Protein AF-A0A9D1K969-F1 (afdb_monomer_lite)

Structure (mmCIF, N/CA/C/O backbone):
data_AF-A0A9D1K969-F1
#
_entry.id   AF-A0A9D1K969-F1
#
loop_
_atom_site.group_PDB
_atom_site.id
_atom_site.type_symbol
_atom_site.label_atom_id
_atom_site.label_alt_id
_atom_site.label_comp_id
_atom_site.label_asym_id
_atom_site.label_entity_id
_atom_site.label_seq_id
_atom_site.pdbx_PDB_ins_code
_atom_site.Cartn_x
_atom_site.Cartn_y
_atom_site.Cartn_z
_atom_site.occupancy
_atom_site.B_iso_or_equiv
_atom_site.auth_seq_id
_atom_site.auth_comp_id
_atom_site.auth_asym_id
_atom_site.auth_atom_id
_atom_site.pdbx_PDB_model_num
ATOM 1 N N . MET A 1 1 ? 14.172 -4.309 -20.572 1.00 80.19 1 MET A N 1
ATOM 2 C CA . MET A 1 1 ? 14.050 -3.680 -19.237 1.00 80.19 1 MET A CA 1
ATOM 3 C C . MET A 1 1 ? 13.331 -2.356 -19.424 1.00 80.19 1 MET A C 1
ATOM 5 O O . MET A 1 1 ? 13.861 -1.468 -20.088 1.00 80.19 1 MET A O 1
ATOM 9 N N . ASN A 1 2 ? 12.110 -2.233 -18.909 1.00 94.81 2 ASN A N 1
ATOM 10 C CA . ASN A 1 2 ? 11.219 -1.122 -19.241 1.00 94.81 2 ASN A CA 1
ATOM 11 C C . ASN A 1 2 ? 11.269 -0.018 -18.170 1.00 94.81 2 ASN A C 1
ATOM 13 O O . ASN A 1 2 ? 10.699 -0.156 -17.086 1.00 94.81 2 ASN A O 1
ATOM 17 N N . ALA A 1 3 ? 11.940 1.094 -18.489 1.00 95.69 3 ALA A N 1
ATOM 18 C CA . ALA A 1 3 ? 12.160 2.208 -17.562 1.00 95.69 3 ALA A CA 1
ATOM 19 C C . ALA A 1 3 ? 10.859 2.854 -17.059 1.00 95.69 3 ALA A C 1
ATOM 21 O O . ALA A 1 3 ? 10.777 3.240 -15.894 1.00 95.69 3 ALA A O 1
ATOM 22 N N . PHE A 1 4 ? 9.829 2.932 -17.905 1.00 96.94 4 PHE A N 1
ATOM 23 C CA . PHE A 1 4 ? 8.536 3.485 -17.509 1.00 96.94 4 PHE A CA 1
ATOM 24 C C . PHE A 1 4 ? 7.888 2.642 -16.405 1.00 96.94 4 PHE A C 1
ATOM 26 O O . PHE A 1 4 ? 7.501 3.184 -15.370 1.00 96.94 4 PHE A O 1
ATOM 33 N N . LEU A 1 5 ? 7.833 1.316 -16.588 1.00 97.75 5 LEU A N 1
ATOM 34 C CA . LEU A 1 5 ? 7.256 0.404 -15.594 1.00 97.75 5 LEU A CA 1
ATOM 35 C C . LEU A 1 5 ? 8.019 0.462 -14.266 1.00 97.75 5 LEU A C 1
ATOM 37 O O . LEU A 1 5 ? 7.400 0.457 -13.202 1.00 97.75 5 LEU A O 1
ATOM 41 N N . LEU A 1 6 ? 9.348 0.585 -14.325 1.00 98.00 6 LEU A N 1
ATOM 42 C CA . LEU A 1 6 ? 10.186 0.711 -13.134 1.00 98.00 6 LEU A CA 1
ATOM 43 C C . LEU A 1 6 ? 9.901 1.999 -12.357 1.00 98.00 6 LEU A C 1
ATOM 45 O O . LEU A 1 6 ? 9.650 1.943 -11.154 1.00 98.00 6 LEU A O 1
ATOM 49 N N . ILE A 1 7 ? 9.913 3.150 -13.033 1.00 98.19 7 ILE A N 1
ATOM 50 C CA . ILE A 1 7 ? 9.680 4.451 -12.392 1.00 98.19 7 ILE A CA 1
ATOM 51 C C . ILE A 1 7 ? 8.267 4.500 -11.813 1.00 98.19 7 ILE A C 1
ATOM 53 O O . ILE A 1 7 ? 8.083 4.859 -10.650 1.00 98.19 7 ILE A O 1
ATOM 57 N N . PHE A 1 8 ? 7.270 4.093 -12.596 1.00 97.62 8 PHE A N 1
ATOM 58 C CA . PHE A 1 8 ? 5.879 4.116 -12.165 1.00 97.62 8 PHE A CA 1
ATOM 59 C C . PHE A 1 8 ? 5.632 3.177 -10.975 1.00 97.62 8 PHE A C 1
ATOM 61 O O . PHE A 1 8 ? 5.063 3.592 -9.962 1.00 97.62 8 PHE A O 1
ATOM 68 N N . GLY A 1 9 ? 6.138 1.942 -11.045 1.00 98.00 9 GLY A N 1
ATOM 69 C CA . GLY A 1 9 ? 6.047 0.978 -9.949 1.00 98.00 9 GLY A CA 1
ATOM 70 C C . GLY A 1 9 ? 6.748 1.456 -8.675 1.00 98.00 9 GLY A C 1
ATOM 71 O O . GLY A 1 9 ? 6.178 1.352 -7.587 1.00 98.00 9 GLY A O 1
ATOM 72 N N . ALA A 1 10 ? 7.941 2.050 -8.800 1.00 98.31 10 ALA A N 1
ATOM 73 C CA . ALA A 1 10 ? 8.691 2.601 -7.672 1.00 98.31 10 ALA A CA 1
ATOM 74 C C . ALA A 1 10 ? 7.947 3.752 -6.984 1.00 98.31 10 ALA A C 1
ATOM 76 O O . ALA A 1 10 ? 7.873 3.779 -5.755 1.00 98.31 10 ALA A O 1
ATOM 77 N N . VAL A 1 11 ? 7.359 4.674 -7.755 1.00 98.50 11 VAL A N 1
ATOM 78 C CA . VAL A 1 11 ? 6.565 5.787 -7.210 1.00 98.50 11 VAL A CA 1
ATOM 79 C C . VAL A 1 11 ? 5.370 5.258 -6.421 1.00 98.50 11 VAL A C 1
ATOM 81 O O . VAL A 1 11 ? 5.151 5.678 -5.285 1.00 98.50 11 VAL A O 1
ATOM 84 N N . ILE A 1 12 ? 4.624 4.299 -6.970 1.00 98.19 12 ILE A N 1
ATOM 85 C CA . ILE A 1 12 ? 3.447 3.737 -6.294 1.00 98.19 12 ILE A CA 1
ATOM 86 C C . ILE A 1 12 ? 3.839 2.982 -5.025 1.00 98.19 12 ILE A C 1
ATOM 88 O O . ILE A 1 12 ? 3.204 3.158 -3.983 1.00 98.19 12 ILE A O 1
ATOM 92 N N . LEU A 1 13 ? 4.904 2.181 -5.084 1.00 98.50 13 LEU A N 1
ATOM 93 C CA . LEU A 1 13 ? 5.420 1.481 -3.914 1.00 98.50 13 LEU A CA 1
ATOM 94 C C . LEU A 1 13 ? 5.859 2.475 -2.830 1.00 98.50 13 LEU A C 1
ATOM 96 O O . LEU A 1 13 ? 5.501 2.309 -1.664 1.00 98.50 13 LEU A O 1
ATOM 100 N N . ALA A 1 14 ? 6.577 3.535 -3.207 1.00 98.50 14 ALA A N 1
ATOM 101 C CA . ALA A 1 14 ? 7.018 4.575 -2.284 1.00 98.50 14 ALA A CA 1
ATOM 102 C C . ALA A 1 14 ? 5.831 5.291 -1.621 1.00 98.50 14 ALA A C 1
ATOM 104 O O . ALA A 1 14 ? 5.831 5.467 -0.401 1.00 98.50 14 ALA A O 1
ATOM 105 N N . VAL A 1 15 ? 4.792 5.639 -2.388 1.00 98.31 15 VAL A N 1
ATOM 106 C CA . VAL A 1 15 ? 3.554 6.230 -1.856 1.00 98.31 15 VAL A CA 1
ATOM 107 C C . VAL A 1 15 ? 2.855 5.264 -0.899 1.00 98.31 15 VAL A C 1
ATOM 109 O O . VAL A 1 15 ? 2.490 5.668 0.205 1.00 98.31 15 VAL A O 1
ATOM 112 N N . GLY A 1 16 ? 2.721 3.986 -1.264 1.00 98.31 16 GLY A N 1
ATOM 113 C CA . GLY A 1 16 ? 2.123 2.961 -0.404 1.00 98.31 16 GLY A CA 1
ATOM 114 C C . GLY A 1 16 ? 2.883 2.780 0.913 1.00 98.31 16 GLY A C 1
ATOM 115 O O . GLY A 1 16 ? 2.273 2.739 1.982 1.00 98.31 16 GLY A O 1
ATOM 116 N N . ILE A 1 17 ? 4.219 2.763 0.867 1.00 98.56 17 ILE A N 1
ATOM 117 C CA . ILE A 1 17 ? 5.072 2.690 2.061 1.00 98.56 17 ILE A CA 1
ATOM 118 C C . ILE A 1 17 ? 4.928 3.952 2.918 1.00 98.56 17 ILE A C 1
ATOM 120 O O . ILE A 1 17 ? 4.764 3.856 4.138 1.00 98.56 17 ILE A O 1
ATOM 124 N N . ALA A 1 18 ? 4.975 5.136 2.305 1.00 98.31 18 ALA A N 1
ATOM 125 C CA . ALA A 1 18 ? 4.855 6.406 3.010 1.00 98.31 18 ALA A CA 1
ATOM 126 C C . ALA A 1 18 ? 3.489 6.540 3.700 1.00 98.31 18 ALA A C 1
ATOM 128 O O . ALA A 1 18 ? 3.433 6.831 4.898 1.00 98.31 18 ALA A O 1
ATOM 129 N N . ALA A 1 19 ? 2.399 6.259 2.983 1.00 97.69 19 ALA A N 1
ATOM 130 C CA . ALA A 1 19 ? 1.043 6.278 3.522 1.00 97.69 19 ALA A CA 1
ATOM 131 C C . ALA A 1 19 ? 0.853 5.202 4.602 1.00 97.69 19 ALA A C 1
ATOM 133 O O . ALA A 1 19 ? 0.341 5.493 5.686 1.00 97.69 19 ALA A O 1
ATOM 134 N N . GLY A 1 20 ? 1.350 3.984 4.365 1.00 97.88 20 GLY A N 1
ATOM 135 C CA . GLY A 1 20 ? 1.335 2.895 5.339 1.00 97.88 20 GLY A CA 1
ATOM 136 C C . GLY A 1 20 ? 2.025 3.287 6.643 1.00 97.88 20 GLY A C 1
ATOM 137 O O . GLY A 1 20 ? 1.457 3.131 7.728 1.00 97.88 20 GLY A O 1
ATOM 138 N N . ARG A 1 21 ? 3.214 3.888 6.561 1.00 98.19 21 ARG A N 1
ATOM 139 C CA . ARG A 1 21 ? 3.963 4.371 7.728 1.00 98.19 21 ARG A CA 1
ATOM 140 C C . ARG A 1 21 ? 3.271 5.546 8.413 1.00 98.19 21 ARG A C 1
ATOM 142 O O . ARG A 1 21 ? 3.303 5.633 9.641 1.00 98.19 21 ARG A O 1
ATOM 149 N N . TYR A 1 22 ? 2.650 6.439 7.647 1.00 97.56 22 TYR A N 1
ATOM 150 C CA . TYR A 1 22 ? 1.910 7.583 8.174 1.00 97.56 22 TYR A CA 1
ATOM 151 C C . TYR A 1 22 ? 0.700 7.137 9.008 1.00 97.56 22 TYR A C 1
ATOM 153 O O . TYR A 1 22 ? 0.610 7.503 10.182 1.00 97.56 22 TYR A O 1
ATOM 161 N N . PHE A 1 23 ? -0.157 6.269 8.461 1.00 97.62 23 PHE A N 1
ATOM 162 C CA . PHE A 1 23 ? -1.307 5.715 9.186 1.00 97.62 23 PHE A CA 1
ATOM 163 C C . PHE A 1 23 ? -0.884 4.831 10.364 1.00 97.62 23 PHE A C 1
ATOM 165 O O . PHE A 1 23 ? -1.464 4.913 11.445 1.00 97.62 23 PHE A O 1
ATOM 172 N N . GLY A 1 24 ? 0.188 4.046 10.214 1.00 96.69 24 GLY A N 1
ATOM 173 C CA . GLY A 1 24 ? 0.693 3.169 11.277 1.00 96.69 24 GLY A CA 1
ATOM 174 C C . GLY A 1 24 ? 1.186 3.924 12.516 1.00 96.69 24 GLY A C 1
ATOM 175 O O . GLY A 1 24 ? 1.168 3.385 13.619 1.00 96.69 24 GLY A O 1
ATOM 176 N N . ARG A 1 25 ? 1.566 5.198 12.353 1.00 97.06 25 ARG A N 1
ATOM 177 C CA . ARG A 1 25 ? 1.919 6.118 13.447 1.00 97.06 25 ARG A CA 1
ATOM 178 C C . ARG A 1 25 ? 0.702 6.766 14.120 1.00 97.06 25 ARG A C 1
ATOM 180 O O . ARG A 1 25 ? 0.882 7.667 14.931 1.00 97.06 25 ARG A O 1
ATOM 187 N N . GLY A 1 26 ? -0.517 6.348 13.775 1.00 95.00 26 GLY A N 1
ATOM 188 C CA . GLY A 1 26 ? -1.750 6.931 14.303 1.00 95.00 26 GLY A CA 1
ATOM 189 C C . GLY A 1 26 ? -2.057 8.317 13.735 1.00 95.00 26 GLY A C 1
ATOM 190 O O . GLY A 1 26 ? -2.788 9.078 14.354 1.00 95.00 26 GLY A O 1
ATOM 191 N N . LYS A 1 27 ? -1.490 8.678 12.575 1.00 95.25 27 LYS A N 1
ATOM 192 C CA . LYS A 1 27 ? -1.793 9.944 11.897 1.00 95.25 27 LYS A CA 1
ATOM 193 C C . LYS A 1 27 ? -2.798 9.724 10.777 1.00 95.25 27 LYS A C 1
ATOM 195 O O . LYS A 1 27 ? -2.844 8.657 10.183 1.00 95.25 27 LYS A O 1
ATOM 200 N N . GLY A 1 28 ? -3.553 10.767 10.444 1.00 92.81 28 GLY A N 1
ATOM 201 C CA . GLY A 1 28 ? -4.420 10.775 9.266 1.00 92.81 28 GLY A CA 1
ATOM 202 C C . GLY A 1 28 ? -5.881 10.438 9.524 1.00 92.81 28 GLY A C 1
ATOM 203 O O . GLY A 1 28 ? -6.637 10.410 8.560 1.00 92.81 28 GLY A O 1
ATOM 204 N N . TRP A 1 29 ? -6.301 10.274 10.786 1.00 94.44 29 TRP A N 1
ATOM 205 C CA . TRP A 1 29 ? -7.711 10.053 11.115 1.00 94.44 29 TRP A CA 1
ATOM 206 C C . TRP A 1 29 ? -8.609 11.085 10.463 1.00 94.44 29 TRP A C 1
ATOM 208 O O . TRP A 1 29 ? -9.570 10.697 9.819 1.00 94.44 29 TRP A O 1
ATOM 218 N N . LYS A 1 30 ? -8.251 12.375 10.515 1.00 92.94 30 LYS A N 1
ATOM 219 C CA . LYS A 1 30 ? -9.011 13.475 9.893 1.00 92.94 30 LYS A CA 1
ATOM 220 C C . LYS A 1 30 ? -9.408 13.255 8.422 1.00 92.94 30 LYS A C 1
ATOM 222 O O . LYS A 1 30 ? -10.394 13.841 8.001 1.00 92.94 30 LYS A O 1
ATOM 227 N N . TRP A 1 31 ? -8.686 12.414 7.679 1.00 90.00 31 TRP A N 1
ATOM 228 C CA . TRP A 1 31 ? -8.948 12.088 6.270 1.00 90.00 31 TRP A CA 1
ATOM 229 C C . TRP A 1 31 ? -9.798 10.828 6.068 1.00 90.00 31 TRP A C 1
ATOM 231 O O . TRP A 1 31 ? -10.189 10.520 4.946 1.00 90.00 31 TRP A O 1
ATOM 241 N N . VAL A 1 32 ? -10.040 10.066 7.132 1.00 91.06 32 VAL A N 1
ATOM 242 C CA . VAL A 1 32 ? -10.858 8.857 7.101 1.00 91.06 32 VAL A CA 1
ATOM 243 C C . VAL A 1 32 ? -12.324 9.259 7.142 1.00 91.06 32 VAL A C 1
ATOM 245 O O . VAL A 1 32 ? -12.792 9.839 8.124 1.00 91.06 32 VAL A O 1
ATOM 248 N N . ASN A 1 33 ? -13.037 8.912 6.075 1.00 89.88 33 ASN A N 1
ATOM 249 C CA . ASN A 1 33 ? -14.486 9.017 6.015 1.00 89.88 33 ASN A CA 1
ATOM 250 C C . ASN A 1 33 ? -15.103 7.737 6.573 1.00 89.88 33 ASN A C 1
ATOM 252 O O . ASN A 1 33 ? -14.727 6.632 6.184 1.00 89.88 33 ASN A O 1
ATOM 256 N N . VAL A 1 34 ? -16.058 7.902 7.480 1.00 86.00 34 VAL A N 1
ATOM 257 C CA . VAL A 1 34 ? -16.829 6.814 8.080 1.00 86.00 34 VAL A CA 1
ATOM 258 C C . VAL A 1 34 ? -18.307 7.064 7.839 1.00 86.00 34 VAL A C 1
ATOM 260 O O . VAL A 1 34 ? -18.757 8.209 7.796 1.00 86.00 34 VAL A O 1
ATOM 263 N N . THR A 1 35 ? -19.068 5.991 7.673 1.00 83.81 35 THR A N 1
ATOM 264 C CA . THR A 1 35 ? -20.525 6.058 7.578 1.00 83.81 35 THR A CA 1
ATOM 265 C C . THR A 1 35 ? -21.126 6.048 8.980 1.00 83.81 35 THR A C 1
ATOM 267 O O . THR A 1 35 ? -20.903 5.105 9.745 1.00 83.81 35 THR A O 1
ATOM 270 N N . GLY A 1 36 ? -21.903 7.082 9.307 1.00 82.06 36 GLY A N 1
ATOM 271 C CA . GLY A 1 36 ? -22.553 7.239 10.607 1.00 82.06 36 GLY A CA 1
ATOM 272 C C . GLY A 1 36 ? -21.704 8.005 11.621 1.00 82.06 36 GLY A C 1
ATOM 273 O O . GLY A 1 36 ? -20.948 8.907 11.267 1.00 82.06 36 GLY A O 1
ATOM 274 N N . ASP A 1 37 ? -21.873 7.664 12.895 1.00 87.81 37 ASP A N 1
ATOM 275 C CA . ASP A 1 37 ? -21.226 8.363 14.002 1.00 87.81 37 ASP A CA 1
ATOM 276 C C . ASP A 1 37 ? -19.749 7.967 14.128 1.00 87.81 37 ASP A C 1
ATOM 278 O O . ASP A 1 37 ? -19.394 6.816 14.409 1.00 87.81 37 ASP A O 1
ATOM 282 N N . ARG A 1 38 ? -18.885 8.956 13.912 1.00 87.75 38 ARG A N 1
ATOM 283 C CA . ARG A 1 38 ? -17.434 8.813 13.919 1.00 87.75 38 ARG A CA 1
ATOM 284 C C . ARG A 1 38 ? -16.873 8.484 15.295 1.00 87.75 38 ARG A C 1
ATOM 286 O O . ARG A 1 38 ? -15.866 7.778 15.374 1.00 87.75 38 ARG A O 1
ATOM 293 N N . ASP A 1 39 ? -17.533 8.927 16.359 1.00 89.62 39 ASP A N 1
ATOM 294 C CA . ASP A 1 39 ? -17.042 8.751 17.723 1.00 89.62 39 ASP A CA 1
ATOM 295 C C . ASP A 1 39 ? -17.209 7.318 18.227 1.00 89.62 39 ASP A C 1
ATOM 297 O O . ASP A 1 39 ? -16.562 6.925 19.202 1.00 89.62 39 ASP A O 1
ATOM 301 N N . ARG A 1 40 ? -17.992 6.499 17.520 1.00 91.12 40 ARG A N 1
ATOM 302 C CA . ARG A 1 40 ? -18.165 5.072 17.811 1.00 91.12 40 ARG A CA 1
ATOM 303 C C . ARG A 1 40 ? -16.982 4.213 17.390 1.00 91.12 40 ARG A C 1
ATOM 305 O O . ARG A 1 40 ? -16.890 3.079 17.846 1.00 91.12 40 ARG A O 1
ATOM 312 N N . TYR A 1 41 ? -16.095 4.710 16.531 1.00 92.94 41 TYR A N 1
ATOM 313 C CA . TYR A 1 41 ? -15.011 3.906 15.970 1.00 92.94 41 TYR A CA 1
ATOM 314 C C . TYR A 1 41 ? -13.706 4.028 16.766 1.00 92.94 41 TYR A C 1
ATOM 316 O O . TYR A 1 41 ? -13.301 5.118 17.172 1.00 92.94 41 TYR A O 1
ATOM 324 N N . ASP A 1 42 ? -13.007 2.909 16.957 1.00 93.94 42 ASP A N 1
ATOM 325 C CA . ASP A 1 42 ? -11.628 2.878 17.442 1.00 93.94 42 ASP A CA 1
ATOM 3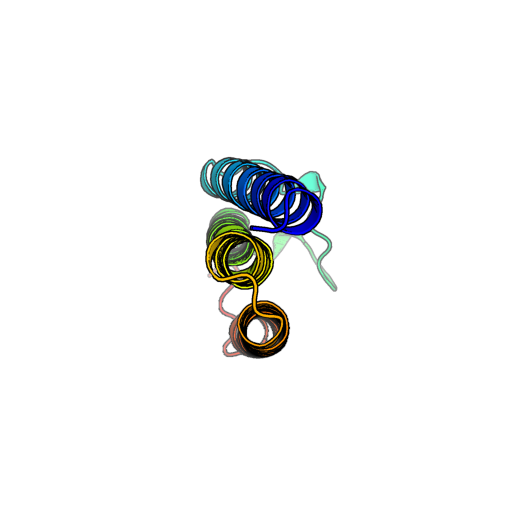26 C C . ASP A 1 42 ? -10.681 3.391 16.347 1.00 93.94 42 ASP A C 1
ATOM 328 O O . ASP A 1 42 ? -10.212 2.645 15.482 1.00 93.94 42 ASP A O 1
ATOM 332 N N . GLU A 1 43 ? -10.379 4.687 16.417 1.00 94.31 43 GLU A N 1
ATOM 333 C CA . GLU A 1 43 ? -9.439 5.379 15.535 1.00 94.31 43 GLU A CA 1
ATOM 334 C C . GLU A 1 43 ? -8.112 4.621 15.381 1.00 94.31 43 GLU A C 1
ATOM 336 O O . GLU A 1 43 ? -7.610 4.458 14.265 1.00 94.31 43 GLU A O 1
ATOM 341 N N . LYS A 1 44 ? -7.534 4.118 16.481 1.00 94.56 44 LYS A N 1
ATOM 342 C CA . LYS A 1 44 ? -6.232 3.436 16.435 1.00 94.56 44 LYS A CA 1
ATOM 343 C C . LYS A 1 44 ? -6.340 2.119 15.675 1.00 94.56 44 LYS A C 1
ATOM 345 O O . LYS A 1 44 ? -5.444 1.795 14.889 1.00 94.56 44 LYS A O 1
ATOM 350 N N . GLY A 1 45 ? -7.421 1.373 15.892 1.00 94.75 45 GLY A N 1
ATOM 351 C CA . GLY A 1 45 ? -7.737 0.150 15.162 1.00 94.75 45 GLY A CA 1
ATOM 352 C C . GLY A 1 45 ? -7.872 0.397 13.659 1.00 94.75 45 GLY A C 1
ATOM 353 O O . GLY A 1 45 ? -7.206 -0.276 12.865 1.00 94.75 45 GLY A O 1
ATOM 354 N N . VAL A 1 46 ? -8.655 1.409 13.272 1.00 95.12 46 VAL A N 1
ATOM 355 C CA . VAL A 1 46 ? -8.875 1.765 11.861 1.00 95.12 46 VAL A CA 1
ATOM 356 C C . VAL A 1 46 ? -7.580 2.214 11.189 1.00 95.12 46 VAL A C 1
ATOM 358 O O . VAL A 1 46 ? -7.232 1.709 10.123 1.00 95.12 46 VAL A O 1
ATOM 361 N N . LEU A 1 47 ? -6.810 3.112 11.809 1.00 96.69 47 LEU A N 1
ATOM 362 C CA . LEU A 1 47 ? -5.557 3.603 11.228 1.00 96.69 47 LEU A CA 1
ATOM 363 C C . LEU A 1 47 ? -4.501 2.501 11.081 1.00 96.69 47 LEU A C 1
ATOM 365 O O . LEU A 1 47 ? -3.802 2.441 10.067 1.00 96.69 47 LEU A O 1
ATOM 369 N N . ARG A 1 48 ? -4.403 1.574 12.042 1.00 96.62 48 ARG A N 1
ATOM 370 C CA . ARG A 1 48 ? -3.531 0.393 11.909 1.00 96.62 48 ARG A CA 1
ATOM 371 C C . ARG A 1 48 ? -3.966 -0.513 10.766 1.00 96.62 48 ARG A C 1
ATOM 373 O O . ARG A 1 48 ? -3.117 -1.103 10.101 1.00 96.62 48 ARG A O 1
ATOM 380 N N . PHE A 1 49 ? -5.267 -0.641 10.538 1.00 96.38 49 PHE A N 1
ATOM 381 C CA . PHE A 1 49 ? -5.773 -1.393 9.402 1.00 96.38 49 PHE A CA 1
ATOM 382 C C . PHE A 1 49 ? -5.451 -0.692 8.079 1.00 96.38 49 PHE A C 1
ATOM 384 O O . PHE A 1 49 ? -4.836 -1.310 7.213 1.00 96.38 49 PHE A O 1
ATOM 391 N N . LEU A 1 50 ? -5.738 0.607 7.955 1.00 96.25 50 LEU A N 1
ATOM 392 C CA . LEU A 1 50 ? -5.392 1.406 6.773 1.00 96.25 50 LEU A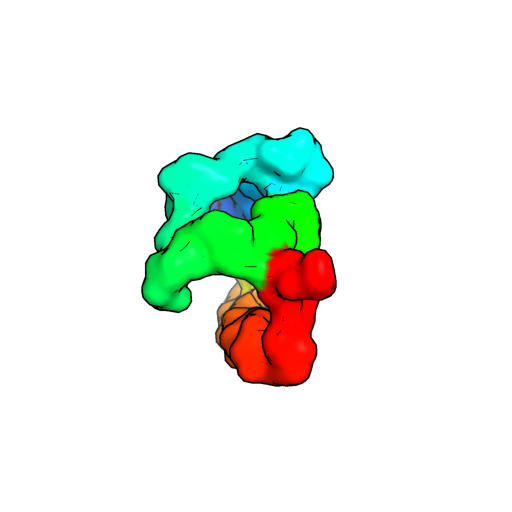 CA 1
ATOM 393 C C . LEU A 1 50 ? -3.888 1.388 6.473 1.00 96.25 50 LEU A C 1
ATOM 395 O O . LEU A 1 50 ? -3.495 1.308 5.314 1.00 96.25 50 LEU A O 1
ATOM 399 N N . SER A 1 51 ? -3.040 1.370 7.504 1.00 97.94 51 SER A N 1
ATOM 400 C CA . SER A 1 51 ? -1.592 1.182 7.363 1.00 97.94 51 SER A CA 1
ATOM 401 C C . SER A 1 51 ? -1.246 -0.102 6.606 1.00 97.94 51 SER A C 1
ATOM 403 O O . SER A 1 51 ? -0.551 -0.059 5.590 1.00 97.94 51 SER A O 1
ATOM 405 N N . LYS A 1 52 ? -1.794 -1.239 7.055 1.00 97.75 52 LYS A N 1
ATOM 406 C CA . LYS A 1 52 ? -1.631 -2.536 6.381 1.00 97.75 52 LYS A CA 1
ATOM 407 C C . LYS A 1 52 ? -2.200 -2.501 4.966 1.00 97.75 52 LYS A C 1
ATOM 409 O O . LYS A 1 52 ? -1.613 -3.096 4.067 1.00 97.75 52 LYS A O 1
ATOM 414 N N . CYS A 1 53 ? -3.296 -1.768 4.764 1.00 97.19 53 CYS A N 1
ATOM 415 C CA . CYS A 1 53 ? -3.902 -1.630 3.449 1.00 97.19 53 CYS A CA 1
ATOM 416 C C . CYS A 1 53 ? -2.986 -0.931 2.453 1.00 97.19 53 CYS A C 1
ATOM 418 O O . CYS A 1 53 ? -2.782 -1.442 1.357 1.00 97.19 53 CYS A O 1
ATOM 420 N N . MET A 1 54 ? -2.384 0.190 2.842 1.00 97.94 54 MET A N 1
ATOM 421 C CA . MET A 1 54 ? -1.475 0.927 1.964 1.00 97.94 54 MET A CA 1
ATOM 422 C C . MET A 1 54 ? -0.223 0.118 1.615 1.00 97.94 54 MET A C 1
ATOM 424 O O . MET A 1 54 ? 0.212 0.147 0.464 1.00 97.94 54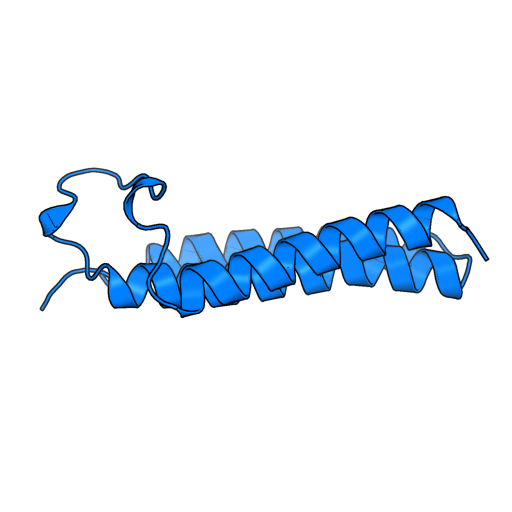 MET A O 1
ATOM 428 N N . TYR A 1 55 ? 0.320 -0.656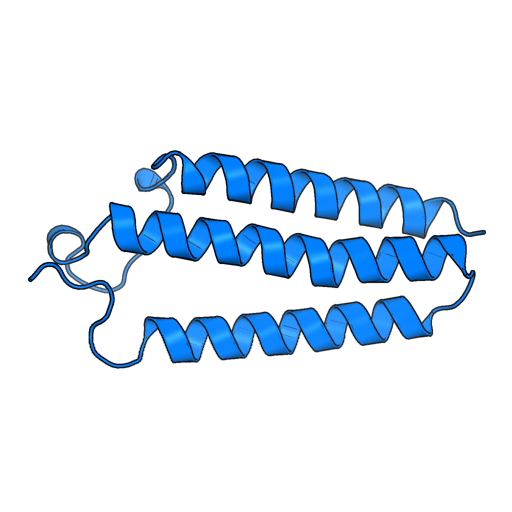 2.563 1.00 98.44 55 TYR A N 1
ATOM 429 C CA . TYR A 1 55 ? 1.428 -1.569 2.270 1.00 98.44 55 TYR A CA 1
ATOM 430 C C . TYR A 1 55 ? 1.027 -2.664 1.278 1.00 98.44 55 TYR A C 1
ATOM 432 O O . TYR A 1 55 ? 1.771 -2.922 0.337 1.00 98.44 55 TYR A O 1
ATOM 440 N N . ALA A 1 56 ? -0.145 -3.280 1.456 1.00 98.19 56 ALA A N 1
ATOM 441 C CA . ALA A 1 56 ? -0.624 -4.325 0.557 1.00 98.19 56 ALA A CA 1
ATOM 442 C C . ALA A 1 56 ? -0.902 -3.781 -0.854 1.00 98.19 56 ALA A C 1
ATOM 444 O O . ALA A 1 56 ? -0.4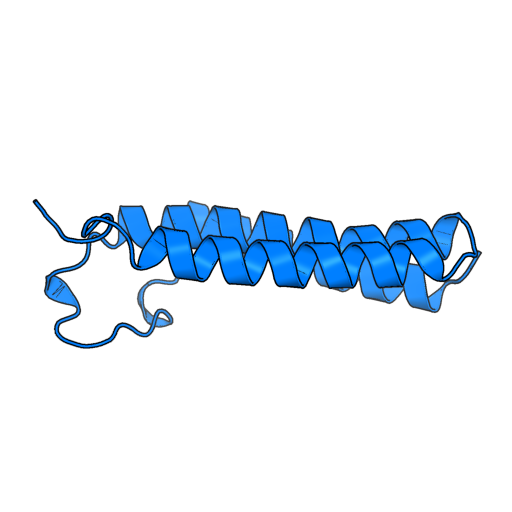22 -4.344 -1.832 1.00 98.19 56 ALA A O 1
ATOM 445 N N . LEU A 1 57 ? -1.608 -2.652 -0.969 1.00 98.06 57 LEU A N 1
ATOM 446 C CA . LEU A 1 57 ? -1.921 -2.035 -2.261 1.00 98.06 57 LEU A CA 1
ATOM 447 C C . LEU A 1 57 ? -0.655 -1.565 -2.988 1.00 98.06 57 LEU A C 1
ATOM 449 O O . LEU A 1 57 ? -0.487 -1.863 -4.170 1.00 98.06 57 LEU A O 1
ATOM 453 N N . GLY A 1 58 ? 0.256 -0.887 -2.280 1.00 98.19 58 GLY A N 1
ATOM 454 C CA . GLY A 1 58 ? 1.537 -0.450 -2.838 1.00 98.19 58 GLY A CA 1
ATOM 455 C C . GLY A 1 58 ? 2.431 -1.622 -3.246 1.00 98.19 58 GLY A C 1
ATOM 456 O O . GLY A 1 58 ? 3.036 -1.582 -4.313 1.00 98.19 58 GLY A O 1
ATOM 457 N N . GLY A 1 59 ? 2.475 -2.682 -2.435 1.00 98.19 59 GLY A N 1
ATOM 458 C CA . GLY A 1 59 ? 3.242 -3.895 -2.713 1.00 98.19 59 GLY A CA 1
ATOM 459 C C . GLY A 1 59 ? 2.711 -4.680 -3.912 1.00 98.19 59 GLY A C 1
ATOM 460 O O . GLY A 1 59 ? 3.484 -5.015 -4.801 1.00 98.19 59 GLY A O 1
ATOM 461 N N . CYS A 1 60 ? 1.403 -4.935 -3.979 1.00 98.12 60 CYS A N 1
ATOM 462 C CA . CYS A 1 60 ? 0.800 -5.670 -5.092 1.00 98.12 60 CYS A CA 1
ATOM 463 C C . CYS A 1 60 ? 0.878 -4.880 -6.401 1.00 98.12 60 CYS A C 1
ATOM 465 O O . CYS A 1 60 ? 1.366 -5.399 -7.405 1.00 98.12 60 CYS A O 1
ATOM 467 N N . PHE A 1 61 ? 0.446 -3.617 -6.386 1.00 97.75 61 PHE A N 1
ATOM 468 C CA . PHE A 1 61 ? 0.392 -2.811 -7.600 1.00 97.75 61 PHE A CA 1
ATOM 469 C C . PHE A 1 61 ? 1.796 -2.357 -8.013 1.00 97.75 61 PHE 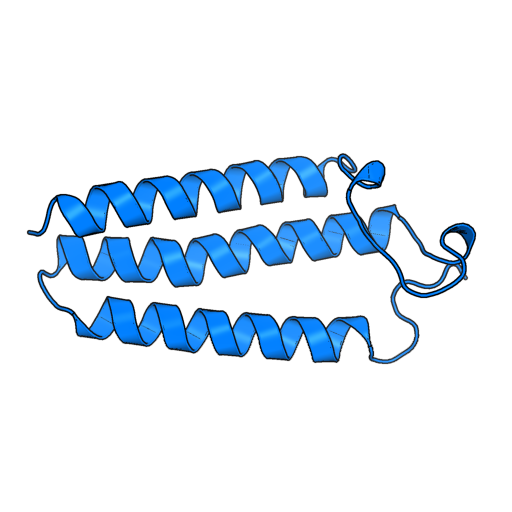A C 1
ATOM 471 O O . PHE A 1 61 ? 2.273 -2.710 -9.087 1.00 97.75 61 PHE A O 1
ATOM 478 N N . GLY A 1 62 ? 2.507 -1.642 -7.136 1.00 97.94 62 GLY A N 1
ATOM 479 C CA . GLY A 1 62 ? 3.861 -1.158 -7.416 1.00 97.94 62 GLY A CA 1
ATOM 480 C C . GLY A 1 62 ? 4.852 -2.296 -7.668 1.00 97.94 62 GLY A C 1
ATOM 481 O O . GLY A 1 62 ? 5.639 -2.224 -8.609 1.00 97.94 62 GLY A O 1
ATOM 482 N N . GLY A 1 63 ? 4.769 -3.384 -6.896 1.00 97.81 63 GLY A N 1
ATOM 483 C CA . GLY A 1 63 ? 5.602 -4.572 -7.091 1.00 97.81 63 GLY A CA 1
ATOM 484 C C . GLY A 1 63 ? 5.340 -5.286 -8.417 1.00 97.81 63 GLY A C 1
ATOM 485 O O . GLY A 1 63 ? 6.298 -5.674 -9.080 1.00 97.81 63 GLY A O 1
ATOM 486 N N . GLY A 1 64 ? 4.082 -5.399 -8.858 1.00 98.12 64 GLY A N 1
ATOM 487 C CA . GLY A 1 64 ? 3.750 -5.966 -10.172 1.00 98.12 64 GLY A CA 1
ATOM 488 C C . GLY A 1 64 ? 4.356 -5.170 -11.331 1.00 98.12 64 GLY A C 1
ATOM 489 O O . GLY A 1 64 ? 4.928 -5.752 -12.253 1.00 98.12 64 GLY A O 1
ATOM 490 N N . PHE A 1 65 ? 4.314 -3.836 -11.252 1.00 98.12 65 PHE A N 1
ATOM 491 C CA . PHE A 1 65 ? 4.953 -2.951 -12.233 1.00 98.12 65 PHE A CA 1
ATOM 492 C C . PHE A 1 65 ? 6.484 -3.031 -12.197 1.00 98.12 65 PHE A C 1
ATOM 494 O O . PHE A 1 65 ? 7.111 -3.119 -13.251 1.00 98.12 65 PHE A O 1
ATOM 501 N N . LEU A 1 66 ? 7.091 -3.071 -11.006 1.00 98.25 66 LEU A N 1
ATOM 502 C CA . LEU A 1 66 ? 8.538 -3.255 -10.862 1.00 98.25 66 LEU A CA 1
ATOM 503 C C . LEU A 1 66 ? 8.997 -4.588 -11.462 1.00 98.25 66 LEU A C 1
ATOM 505 O O . LEU A 1 66 ? 9.922 -4.605 -12.272 1.00 98.25 66 LEU A O 1
ATOM 509 N N . LEU A 1 67 ? 8.323 -5.691 -11.121 1.00 97.81 67 LEU A N 1
ATOM 510 C CA . LEU A 1 67 ? 8.624 -7.014 -11.670 1.00 97.81 67 LEU A CA 1
ATOM 511 C C . LEU A 1 67 ? 8.439 -7.047 -13.189 1.00 97.81 67 LEU A C 1
ATOM 513 O O . LEU A 1 67 ? 9.298 -7.580 -13.884 1.00 97.81 67 LEU A O 1
ATOM 517 N N . GLY A 1 68 ? 7.374 -6.435 -13.714 1.00 97.88 68 GLY A N 1
ATOM 518 C CA . GLY A 1 68 ? 7.167 -6.323 -15.157 1.00 97.88 68 GLY A CA 1
ATOM 519 C C . GLY A 1 68 ? 8.272 -5.527 -15.856 1.00 97.88 68 GLY A C 1
ATOM 520 O O . GLY A 1 68 ? 8.743 -5.923 -16.918 1.00 97.88 68 GLY A O 1
ATOM 521 N N . GLY A 1 69 ? 8.750 -4.445 -15.234 1.00 97.62 69 GLY A N 1
ATOM 522 C CA . GLY A 1 69 ? 9.852 -3.633 -15.751 1.00 97.62 69 GLY A CA 1
ATOM 523 C C . GLY A 1 69 ? 11.209 -4.342 -15.747 1.00 97.62 69 GLY A C 1
ATOM 524 O O . GLY A 1 69 ? 11.957 -4.216 -16.720 1.00 97.62 69 GLY A O 1
ATOM 525 N N . VAL A 1 70 ? 11.517 -5.100 -14.687 1.00 97.81 70 VAL A N 1
ATOM 526 C CA . VAL A 1 70 ? 12.759 -5.890 -14.571 1.00 97.81 70 VAL A CA 1
ATOM 527 C C . VAL A 1 70 ? 12.754 -7.065 -15.547 1.00 97.81 70 VAL A C 1
ATOM 529 O O . VAL A 1 70 ? 13.737 -7.274 -16.252 1.00 97.81 70 VAL A O 1
ATOM 532 N N . LEU A 1 71 ? 11.650 -7.815 -15.599 1.00 96.94 71 LEU A N 1
ATOM 533 C CA . LEU A 1 71 ? 11.527 -9.022 -16.422 1.00 96.94 71 LEU A CA 1
ATOM 534 C C . LEU A 1 71 ? 11.215 -8.722 -17.892 1.00 96.94 71 LEU A C 1
ATOM 536 O O . LEU A 1 71 ? 11.278 -9.629 -18.713 1.00 96.94 71 LEU A O 1
ATOM 540 N N . ASP A 1 72 ? 10.869 -7.474 -18.217 1.00 95.31 72 ASP A N 1
ATOM 541 C CA . ASP A 1 72 ? 10.407 -7.051 -19.544 1.00 95.31 72 ASP A CA 1
ATOM 542 C C . ASP A 1 72 ? 9.170 -7.828 -20.031 1.00 95.31 72 ASP A C 1
ATOM 544 O O . ASP A 1 72 ? 8.993 -8.107 -21.215 1.00 95.31 72 ASP A O 1
ATOM 548 N N . LEU A 1 73 ? 8.292 -8.183 -19.089 1.00 96.50 73 LEU A N 1
ATOM 549 C CA . LEU A 1 73 ? 7.067 -8.943 -19.323 1.00 96.50 73 LEU A CA 1
ATOM 550 C C . LEU A 1 73 ? 5.860 -8.168 -18.795 1.00 96.50 73 LEU A C 1
ATOM 552 O O . LEU A 1 73 ? 5.919 -7.541 -17.740 1.00 96.50 73 LEU A O 1
ATOM 556 N N . LEU A 1 74 ? 4.726 -8.261 -19.492 1.00 95.88 74 LEU A N 1
ATOM 557 C CA . LEU A 1 74 ? 3.484 -7.597 -19.072 1.00 95.88 74 LEU A CA 1
ATOM 558 C C . LEU A 1 74 ? 2.660 -8.421 -18.072 1.00 95.88 74 LEU A C 1
ATOM 560 O O . LEU A 1 74 ? 1.902 -7.854 -17.288 1.00 95.88 74 LEU A O 1
ATOM 564 N N . TRP A 1 75 ? 2.815 -9.749 -18.043 1.00 97.50 75 TRP A N 1
ATOM 565 C CA . TRP A 1 75 ? 2.028 -10.609 -17.150 1.00 97.50 75 TRP A CA 1
ATOM 566 C C . TRP A 1 75 ? 2.162 -10.277 -15.647 1.00 97.50 75 TRP A C 1
ATOM 568 O O . TRP A 1 75 ? 1.135 -10.333 -14.968 1.00 97.50 75 TRP A O 1
ATOM 578 N N . PRO A 1 76 ? 3.330 -9.859 -15.100 1.00 98.19 76 PRO A N 1
ATOM 579 C CA . PRO A 1 76 ? 3.437 -9.471 -13.692 1.00 98.19 76 PRO A CA 1
ATOM 580 C C . PRO A 1 76 ? 2.625 -8.214 -13.370 1.00 98.19 76 PRO A C 1
ATOM 582 O O . PRO A 1 76 ? 2.124 -8.074 -12.257 1.00 98.19 76 PRO A O 1
ATOM 585 N N . VAL A 1 77 ? 2.446 -7.323 -14.352 1.00 97.88 77 VAL A N 1
ATOM 586 C CA . VAL A 1 77 ? 1.599 -6.132 -14.219 1.00 97.88 77 VAL A CA 1
ATOM 587 C C . VAL A 1 77 ? 0.141 -6.559 -14.061 1.00 97.88 77 VAL A C 1
ATOM 589 O O . VAL A 1 77 ? -0.522 -6.141 -13.113 1.00 97.88 77 VAL A O 1
ATOM 592 N N . TYR A 1 78 ? -0.345 -7.453 -14.930 1.00 98.31 78 TYR A N 1
ATOM 593 C CA . TYR A 1 78 ? -1.704 -7.999 -14.828 1.00 98.31 78 TYR A CA 1
ATOM 594 C C . TYR A 1 78 ? -1.922 -8.773 -13.522 1.00 98.31 78 TYR A C 1
ATOM 596 O O . TYR A 1 78 ? -2.941 -8.577 -12.860 1.00 98.31 78 TYR A O 1
ATOM 604 N N . ALA A 1 79 ? -0.952 -9.592 -13.109 1.00 98.25 79 ALA A N 1
ATOM 605 C CA . ALA A 1 79 ? -1.002 -10.312 -11.839 1.00 98.25 79 ALA A CA 1
ATOM 606 C C . ALA A 1 79 ? -1.043 -9.352 -10.637 1.00 98.25 79 ALA A C 1
ATOM 608 O O . ALA A 1 79 ? -1.861 -9.531 -9.736 1.00 98.25 79 ALA A O 1
ATOM 609 N N . GLY A 1 80 ? -0.218 -8.300 -10.644 1.00 98.25 80 GLY A N 1
ATOM 610 C CA . GLY A 1 80 ? -0.226 -7.252 -9.623 1.00 98.25 80 GLY A CA 1
ATOM 611 C C . GLY A 1 80 ? -1.580 -6.552 -9.522 1.00 98.25 80 GLY A C 1
ATOM 612 O O . GLY A 1 80 ? -2.115 -6.420 -8.425 1.00 98.25 80 GLY A O 1
ATOM 613 N N . MET A 1 81 ? -2.186 -6.191 -10.659 1.00 97.81 81 MET A N 1
ATOM 614 C CA . MET A 1 81 ? -3.529 -5.596 -10.699 1.00 97.81 81 MET A CA 1
ATOM 615 C C . MET A 1 81 ? -4.609 -6.543 -10.157 1.00 97.81 81 MET A C 1
ATOM 617 O O . MET A 1 81 ? -5.452 -6.120 -9.365 1.00 97.81 81 MET A O 1
ATOM 621 N N . ALA A 1 82 ? -4.570 -7.825 -10.529 1.00 98.38 82 ALA A N 1
ATOM 622 C CA . ALA A 1 82 ? -5.500 -8.827 -10.013 1.00 98.38 82 ALA A CA 1
ATOM 623 C C . ALA A 1 82 ? -5.360 -9.007 -8.489 1.00 98.38 82 ALA A C 1
ATOM 625 O O . ALA A 1 82 ? -6.362 -9.038 -7.771 1.00 98.38 82 ALA A O 1
ATOM 626 N N . LEU A 1 83 ? -4.125 -9.048 -7.977 1.00 98.06 83 LEU A N 1
ATOM 627 C CA . LEU A 1 83 ? -3.857 -9.092 -6.539 1.00 98.06 83 LEU A CA 1
ATOM 628 C C . LEU A 1 83 ? -4.375 -7.839 -5.830 1.00 98.06 83 LEU A C 1
ATOM 630 O O . LEU A 1 83 ? -5.010 -7.960 -4.786 1.00 98.06 83 LEU A O 1
ATOM 634 N N . THR A 1 84 ? -4.173 -6.650 -6.400 1.00 98.12 84 THR A N 1
ATOM 635 C CA . THR A 1 84 ? -4.713 -5.396 -5.857 1.00 98.12 84 THR A CA 1
ATOM 636 C C . THR A 1 84 ? -6.234 -5.450 -5.722 1.00 98.12 84 THR A C 1
ATOM 638 O O . THR A 1 84 ? -6.760 -5.068 -4.678 1.00 98.12 84 THR A O 1
ATOM 641 N N . LEU A 1 85 ? -6.950 -5.978 -6.720 1.00 98.25 85 LEU A N 1
ATOM 642 C CA . LEU A 1 85 ? -8.401 -6.171 -6.627 1.00 98.25 85 LEU A CA 1
ATOM 643 C C . LEU A 1 85 ? -8.779 -7.143 -5.503 1.00 98.25 85 LEU A C 1
ATOM 645 O O . LEU A 1 85 ? -9.658 -6.831 -4.699 1.00 98.25 85 LEU A O 1
ATOM 649 N N . GLY A 1 86 ? -8.090 -8.282 -5.395 1.00 98.12 86 GLY A N 1
ATOM 650 C CA . GLY A 1 86 ? -8.317 -9.243 -4.311 1.00 98.12 86 GLY A CA 1
ATOM 651 C C . GLY A 1 86 ? -8.088 -8.631 -2.925 1.00 98.12 86 GLY A C 1
ATOM 652 O O . GLY A 1 86 ? -8.887 -8.825 -2.010 1.00 98.12 86 GLY A O 1
ATOM 653 N N . VAL A 1 87 ? -7.040 -7.820 -2.791 1.00 97.69 87 VAL A N 1
ATOM 654 C CA . VAL A 1 87 ? -6.712 -7.052 -1.587 1.00 97.69 87 VAL A CA 1
ATOM 655 C C . VAL A 1 87 ? -7.831 -6.057 -1.247 1.00 97.69 87 VAL A C 1
ATOM 657 O O . VAL A 1 87 ? -8.267 -6.020 -0.097 1.00 97.69 87 VAL A O 1
ATOM 660 N N . CYS A 1 88 ? -8.369 -5.318 -2.224 1.00 97.31 88 CYS A N 1
ATOM 661 C CA . CYS A 1 88 ? -9.516 -4.423 -2.022 1.00 97.31 88 CYS A CA 1
ATOM 662 C C . CYS A 1 88 ? -10.771 -5.172 -1.547 1.00 97.31 88 CYS A C 1
ATOM 664 O O . CYS A 1 88 ? -11.414 -4.748 -0.585 1.00 97.31 88 CYS A O 1
ATOM 666 N N . VAL A 1 89 ? -11.111 -6.299 -2.183 1.00 97.62 89 VAL A N 1
ATOM 667 C CA . VAL A 1 89 ? -12.269 -7.122 -1.791 1.00 97.62 89 VAL A CA 1
ATOM 668 C C . VAL A 1 89 ? -12.095 -7.649 -0.370 1.00 97.62 89 VAL A C 1
ATOM 670 O O . VAL A 1 89 ? -12.987 -7.487 0.463 1.00 97.62 89 VAL A O 1
ATOM 673 N N . PHE A 1 90 ? -10.926 -8.215 -0.061 1.00 96.19 90 PHE A N 1
ATOM 674 C CA . PHE A 1 90 ? -10.604 -8.677 1.286 1.00 96.19 90 PHE A CA 1
ATOM 675 C C . PHE A 1 90 ? -10.752 -7.552 2.315 1.00 96.19 90 PHE A C 1
ATOM 677 O O . PHE A 1 90 ? -11.332 -7.768 3.377 1.00 96.19 90 PHE A O 1
ATOM 684 N N . MET A 1 91 ? -10.276 -6.342 2.003 1.00 94.88 91 MET A N 1
ATOM 685 C CA . MET A 1 91 ? -10.386 -5.198 2.908 1.00 94.88 91 MET A CA 1
ATOM 686 C C . MET A 1 91 ? -11.827 -4.822 3.204 1.00 94.88 91 MET A C 1
ATOM 688 O O . MET A 1 91 ? -12.163 -4.617 4.370 1.00 94.88 91 MET A O 1
ATOM 692 N N . LEU A 1 92 ? -12.663 -4.750 2.166 1.00 92.69 92 LEU A N 1
ATOM 693 C CA . LEU A 1 92 ? -14.083 -4.441 2.292 1.00 92.69 92 LEU A CA 1
ATOM 694 C C . LEU A 1 92 ? -14.803 -5.487 3.144 1.00 92.69 92 LEU A C 1
ATOM 696 O O . LEU A 1 92 ? -15.538 -5.130 4.062 1.00 92.69 92 LEU A O 1
ATOM 700 N N . VAL A 1 93 ? -14.556 -6.775 2.906 1.00 94.69 93 VAL A N 1
ATOM 701 C CA . VAL A 1 93 ? -15.150 -7.846 3.720 1.00 94.69 93 VAL A CA 1
ATOM 702 C C . VAL A 1 93 ? -14.663 -7.753 5.165 1.00 94.69 93 VAL A C 1
ATOM 704 O O . VAL A 1 93 ? -15.465 -7.769 6.100 1.00 94.69 93 VAL A O 1
ATOM 707 N N . TYR A 1 94 ? -13.353 -7.605 5.366 1.00 93.94 94 TYR A N 1
ATOM 708 C CA . TYR A 1 94 ? -12.750 -7.578 6.693 1.00 93.94 94 TYR A CA 1
ATOM 709 C C . TYR A 1 94 ? -13.270 -6.414 7.541 1.00 93.94 94 TYR A C 1
ATOM 711 O O . TYR A 1 94 ? -13.598 -6.619 8.708 1.00 93.94 94 TYR A O 1
ATOM 719 N N . MET A 1 95 ? -13.379 -5.209 6.969 1.00 90.38 95 MET A N 1
ATOM 720 C CA . MET A 1 95 ? -13.837 -4.031 7.714 1.00 90.38 95 MET A CA 1
ATOM 721 C C . MET A 1 95 ? -15.322 -4.079 8.080 1.00 90.38 95 MET A C 1
ATOM 723 O O . MET A 1 95 ? -15.698 -3.541 9.118 1.00 90.38 95 MET A O 1
ATOM 727 N N . ASN A 1 96 ? -16.145 -4.744 7.264 1.00 89.75 96 ASN A N 1
ATOM 728 C CA . ASN A 1 96 ? -17.591 -4.842 7.477 1.00 89.75 96 ASN A CA 1
ATOM 729 C C . ASN A 1 96 ? -18.000 -6.046 8.340 1.00 89.75 96 ASN A C 1
ATOM 731 O O . ASN A 1 96 ? -19.154 -6.155 8.747 1.00 89.75 96 ASN A O 1
ATOM 735 N N . THR A 1 97 ? -17.075 -6.956 8.654 1.00 91.81 97 THR A N 1
ATOM 736 C CA . THR A 1 97 ? -17.393 -8.168 9.418 1.00 91.81 97 THR A CA 1
ATOM 737 C C . THR A 1 97 ? -17.164 -7.969 10.915 1.00 91.81 97 THR A C 1
ATOM 739 O O . THR A 1 97 ? -16.050 -7.666 11.342 1.00 91.81 97 THR A O 1
ATOM 742 N N . GLY A 1 98 ? -18.189 -8.248 11.728 1.00 83.00 98 GLY A N 1
ATOM 743 C CA . GLY A 1 98 ? -18.052 -8.457 13.176 1.00 83.00 98 GLY A CA 1
ATOM 744 C C . GLY A 1 98 ? -17.763 -7.200 13.998 1.00 83.00 98 GLY A C 1
ATOM 745 O O . GLY A 1 98 ? -17.077 -7.301 15.012 1.00 83.00 98 GLY A O 1
ATOM 746 N N . SER A 1 99 ? -18.231 -6.025 13.557 1.00 85.38 99 SER A N 1
ATOM 747 C CA . SER A 1 99 ? -18.105 -4.757 14.301 1.00 85.38 99 SER A CA 1
ATOM 748 C C . SER A 1 99 ? -16.672 -4.432 14.755 1.00 85.38 99 SER A C 1
ATOM 750 O O . SER A 1 99 ? -16.467 -3.767 15.768 1.00 85.38 99 SER A O 1
ATOM 752 N N . ARG A 1 100 ? -15.661 -4.905 14.009 1.00 86.44 100 ARG A N 1
ATOM 753 C CA . ARG A 1 100 ? -14.245 -4.952 14.429 1.00 86.44 100 ARG A CA 1
ATOM 754 C C . ARG A 1 100 ? -13.654 -3.622 14.871 1.00 86.44 100 ARG A C 1
ATOM 756 O O . ARG A 1 100 ? -12.721 -3.616 15.668 1.00 86.44 100 ARG A O 1
ATOM 763 N N . PHE A 1 101 ? -14.138 -2.531 14.295 1.00 91.94 101 PHE A N 1
ATOM 764 C CA . PHE A 1 101 ? -13.611 -1.195 14.535 1.00 91.94 101 PHE A CA 1
ATOM 765 C C . PHE A 1 101 ? -14.506 -0.349 15.432 1.00 91.94 101 PHE A C 1
ATOM 767 O O . PHE A 1 101 ? -14.214 0.828 15.593 1.00 91.94 101 PHE A O 1
ATOM 774 N N . LEU A 1 102 ? -15.573 -0.902 16.011 1.00 90.94 102 LEU A N 1
ATOM 775 C CA . LEU A 1 102 ? -16.330 -0.190 17.035 1.00 90.94 102 LEU A CA 1
ATOM 776 C C . LEU A 1 102 ? -15.546 -0.191 18.351 1.00 90.94 102 LEU A C 1
ATOM 778 O O . LEU A 1 102 ? -14.892 -1.177 18.701 1.00 90.94 102 LEU A O 1
ATOM 782 N N . LYS A 1 103 ? -15.616 0.922 19.081 1.00 89.12 103 LYS A N 1
ATOM 783 C CA . LYS A 1 103 ? -15.168 0.981 20.472 1.00 89.12 103 LYS A CA 1
ATOM 784 C C . LYS A 1 103 ? -15.983 -0.034 21.274 1.00 89.12 103 LYS A C 1
ATOM 786 O O . LYS A 1 103 ? -17.188 -0.173 21.058 1.00 89.12 103 LYS A O 1
ATOM 791 N N . LYS A 1 104 ? -15.294 -0.764 22.146 1.00 77.25 104 LYS A N 1
ATOM 792 C CA . LYS A 1 104 ? -15.934 -1.620 23.145 1.00 77.25 104 LYS A CA 1
ATOM 793 C C . LYS A 1 104 ? -16.445 -0.782 24.304 1.00 77.25 104 LYS A C 1
ATOM 795 O O . LYS A 1 104 ? -15.782 0.239 24.597 1.00 77.25 104 LYS A O 1
#

Sequence (104 aa):
MNAFLLIFGAVILAVGIAAGRYFGRGKGWKWVNVTGDRDRYDEKGVLRFLSKCMYALGGCFGGGFLLGGVLDLLWPVYAGMALTLGVCVFMLVYMNTGSRFLKK

pLDDT: mean 95.08, std 4.49, range [77.25, 98.56]

Secondary structure (DSSP, 8-state):
--HHHHHHHHHHHHHHHHHHHHHHTT--GGG---SS-GGGB-HHHHHHHHHHHHHHHHHHHHHHHHHHHHHT-SHHHHHHHHHHHHHHHHHHHHHHSTTTTB--

Radius of gyration: 15.86 Å; chains: 1; bounding box: 37×24×43 Å

Organism: NCBI:txid2840929

Foldseek 3Di:
DAPVLQVVLVVLLVQLQVQLVQLQVLPDLVVDDDPDDPVQFQSNQVSNLVSVLSNQLSCLQSVLSNCCRVVVHCVSNVRSVVSNVVSVVCSVCVPPPDCRGGDD